Protein AF-A0A8B9YZM5-F1 (afdb_monomer_lite)

Radius of gyration: 25.09 Å; chains: 1; bounding box: 47×21×74 Å

Secondary structure (DSSP, 8-state):
-HHHHHHHHHHHHHHHHHHHHHHHHHHHHHHHHHHHHHHHHHHHHHHHHHHHHHHTGGGTHHHHHTT--TTT-------TTS-GGG-

pLDDT: mean 85.71, std 11.42, range [46.59, 97.75]

InterPro domains:
  IPR018154 TLV/ENV coat polyprotein [PTHR10424] (15-86)

Foldseek 3Di:
DVVVVVVVVVVVVVVVVVVVVVVVVVVVVVQVVVLVVLQVVLVVVVVVQVVQQVVCVVCNGVCSVVVHDPVRPPDDSDNSPDGPVVD

Structure (mmCIF, N/CA/C/O backbone):
data_AF-A0A8B9YZM5-F1
#
_entry.id   AF-A0A8B9YZM5-F1
#
loop_
_atom_site.group_PDB
_atom_site.id
_atom_site.type_symbol
_atom_site.label_atom_id
_atom_site.label_alt_id
_atom_site.label_comp_id
_atom_site.label_asym_id
_atom_site.label_entity_id
_atom_site.label_seq_id
_atom_site.pdbx_PDB_ins_code
_atom_site.Cartn_x
_atom_site.Cartn_y
_atom_site.Cartn_z
_atom_site.occupancy
_atom_site.B_iso_or_equiv
_atom_site.auth_seq_id
_atom_site.auth_comp_id
_atom_site.auth_asym_id
_atom_site.auth_atom_id
_atom_site.pdbx_PDB_model_num
ATOM 1 N N . ILE A 1 1 ? 21.659 -8.865 -48.683 1.00 69.00 1 ILE A N 1
ATOM 2 C CA . ILE A 1 1 ? 20.290 -9.201 -48.211 1.00 69.00 1 ILE A CA 1
ATOM 3 C C . ILE A 1 1 ? 20.331 -9.789 -46.797 1.00 69.00 1 ILE A C 1
ATOM 5 O O . ILE A 1 1 ? 19.798 -9.164 -45.895 1.00 69.00 1 ILE A O 1
ATOM 9 N N . TRP A 1 2 ? 21.044 -10.894 -46.555 1.00 74.44 2 TRP A N 1
ATOM 10 C CA . TRP A 1 2 ? 21.095 -11.544 -45.231 1.00 74.44 2 TRP A CA 1
ATOM 11 C C . TRP A 1 2 ? 21.708 -10.672 -44.107 1.00 74.44 2 TRP A C 1
ATOM 13 O O . TRP A 1 2 ? 21.095 -10.485 -43.063 1.00 74.44 2 TRP A O 1
ATOM 23 N N . ASN A 1 3 ? 22.848 -10.014 -44.362 1.00 80.88 3 ASN A N 1
ATOM 24 C CA . ASN A 1 3 ? 23.459 -9.054 -43.419 1.00 80.88 3 ASN A CA 1
ATOM 25 C C . ASN A 1 3 ? 22.592 -7.815 -43.135 1.00 80.88 3 ASN A C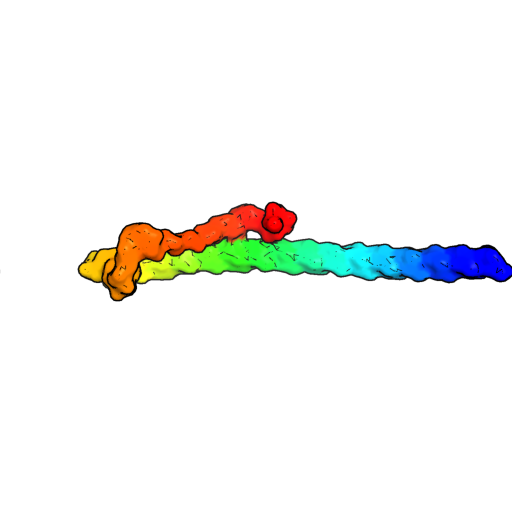 1
ATOM 27 O O . ASN A 1 3 ? 22.687 -7.221 -42.066 1.00 80.88 3 ASN A O 1
ATOM 31 N N . PHE A 1 4 ? 21.757 -7.413 -44.097 1.00 80.06 4 PHE A N 1
ATOM 32 C CA . PHE A 1 4 ? 20.824 -6.305 -43.906 1.00 80.06 4 PHE A CA 1
ATOM 33 C C . PHE A 1 4 ? 19.709 -6.720 -42.941 1.00 80.06 4 PHE A C 1
ATOM 35 O O . PHE A 1 4 ? 19.464 -6.022 -41.966 1.00 80.06 4 PHE A O 1
ATOM 42 N N . PHE A 1 5 ? 19.132 -7.907 -43.148 1.00 77.62 5 PHE A N 1
ATOM 43 C CA . PHE A 1 5 ? 18.104 -8.476 -42.278 1.00 77.62 5 PHE A CA 1
ATOM 44 C C . PHE A 1 5 ? 18.580 -8.633 -40.823 1.00 77.62 5 PHE A C 1
ATOM 46 O O . PHE A 1 5 ? 17.898 -8.191 -39.902 1.00 77.62 5 PHE A O 1
ATOM 53 N N . LEU A 1 6 ? 19.789 -9.164 -40.612 1.00 84.00 6 LEU A N 1
ATOM 54 C CA . LEU A 1 6 ? 20.400 -9.264 -39.278 1.00 84.00 6 LEU A CA 1
ATOM 55 C C . LEU A 1 6 ? 20.574 -7.912 -38.588 1.00 84.00 6 LEU A C 1
ATOM 57 O O . LEU A 1 6 ? 20.267 -7.781 -37.406 1.00 84.00 6 LEU A O 1
ATOM 61 N N . ARG A 1 7 ? 21.044 -6.898 -39.321 1.00 86.00 7 ARG A N 1
ATOM 62 C CA . ARG A 1 7 ? 21.258 -5.559 -38.763 1.00 86.00 7 ARG A CA 1
ATOM 63 C C . ARG A 1 7 ? 19.937 -4.903 -38.354 1.00 86.00 7 ARG A C 1
ATOM 65 O O . ARG A 1 7 ? 19.881 -4.269 -37.305 1.00 86.00 7 ARG A O 1
ATOM 72 N N . THR A 1 8 ? 18.878 -5.075 -39.144 1.00 87.00 8 THR A N 1
ATOM 73 C CA . THR A 1 8 ? 17.543 -4.565 -38.799 1.00 87.00 8 THR A CA 1
ATOM 74 C C . THR A 1 8 ? 16.979 -5.268 -37.565 1.00 87.00 8 THR A C 1
ATOM 76 O O . THR A 1 8 ? 16.458 -4.600 -36.677 1.00 87.00 8 THR A O 1
ATOM 79 N N . HIS A 1 9 ? 17.137 -6.590 -37.464 1.00 89.12 9 HIS A N 1
ATOM 80 C CA . HIS A 1 9 ? 16.727 -7.346 -36.278 1.00 89.12 9 HIS A CA 1
ATOM 81 C C . HIS A 1 9 ? 17.459 -6.893 -35.013 1.00 89.12 9 HIS A C 1
ATOM 83 O O . HIS A 1 9 ? 16.815 -6.667 -33.991 1.00 89.12 9 HIS A O 1
ATOM 89 N N . GLN A 1 10 ? 18.779 -6.710 -35.096 1.00 92.62 10 GLN A N 1
ATOM 90 C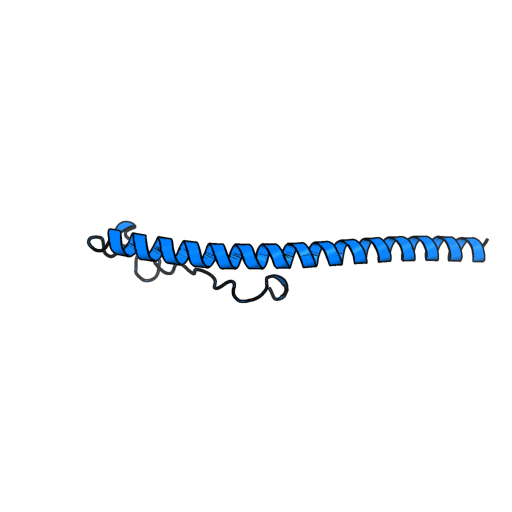 CA . GLN A 1 10 ? 19.580 -6.235 -33.970 1.00 92.62 10 GLN A CA 1
ATOM 91 C C . GLN A 1 10 ? 19.110 -4.855 -33.486 1.00 92.62 10 GLN A C 1
ATOM 93 O O . GLN A 1 10 ? 18.913 -4.659 -32.292 1.00 92.62 10 GLN A O 1
ATOM 98 N N . PHE A 1 11 ? 18.847 -3.927 -34.410 1.00 93.19 11 PHE A N 1
ATOM 99 C CA . PHE A 1 11 ? 18.376 -2.582 -34.070 1.00 93.19 11 PHE A CA 1
ATOM 100 C C . PHE A 1 11 ? 17.009 -2.592 -33.368 1.00 93.19 11 PHE A C 1
ATOM 102 O O . PHE A 1 11 ? 16.798 -1.876 -32.390 1.00 93.19 11 PHE A O 1
ATOM 109 N N . VAL A 1 12 ? 16.076 -3.422 -33.844 1.00 95.31 12 VAL A N 1
ATOM 110 C CA . VAL A 1 12 ? 14.750 -3.555 -33.219 1.00 95.31 12 VAL A CA 1
ATOM 111 C C . VAL A 1 12 ? 14.868 -4.140 -31.811 1.00 95.31 12 VAL A C 1
ATOM 113 O O . VAL A 1 12 ? 14.221 -3.637 -30.893 1.00 95.31 12 VAL A O 1
ATOM 116 N N . LEU A 1 13 ? 15.711 -5.160 -31.625 1.00 95.69 13 LEU A N 1
ATOM 117 C CA . LEU A 1 13 ? 15.943 -5.767 -30.314 1.00 95.69 13 LEU A CA 1
ATOM 118 C C . LEU A 1 13 ? 16.562 -4.770 -29.331 1.00 95.69 13 LEU A C 1
ATOM 120 O O . LEU A 1 13 ? 16.064 -4.642 -28.216 1.00 95.69 13 LEU A O 1
ATOM 124 N N . GLU A 1 14 ? 17.591 -4.029 -29.742 1.00 95.81 14 GLU A N 1
ATOM 125 C CA . GLU A 1 14 ? 18.225 -3.003 -28.902 1.00 95.81 14 GLU A CA 1
ATOM 126 C C . GLU A 1 14 ? 17.238 -1.915 -28.483 1.00 95.81 14 GLU A C 1
ATOM 128 O O . GLU A 1 14 ? 17.184 -1.545 -27.309 1.00 95.81 14 GLU A O 1
ATOM 133 N N . ASN A 1 15 ? 16.399 -1.456 -29.414 1.00 96.19 15 ASN A N 1
ATOM 134 C CA . ASN A 1 15 ? 15.388 -0.454 -29.108 1.00 96.19 15 ASN A CA 1
ATOM 135 C C . ASN A 1 15 ? 14.352 -0.982 -28.102 1.00 96.19 15 ASN A C 1
ATOM 137 O O . ASN A 1 15 ? 14.049 -0.302 -27.126 1.00 96.19 15 ASN A O 1
ATOM 141 N N . ILE A 1 16 ? 13.835 -2.201 -28.291 1.00 96.81 16 ILE A N 1
ATOM 142 C CA . ILE A 1 16 ? 12.857 -2.790 -27.361 1.00 96.81 16 ILE A CA 1
ATOM 143 C C . ILE A 1 16 ? 13.481 -3.023 -25.979 1.00 96.81 16 ILE A C 1
ATOM 145 O O . ILE A 1 16 ? 12.848 -2.705 -24.973 1.00 96.81 16 ILE A O 1
ATOM 149 N N . MET A 1 17 ? 14.721 -3.521 -25.912 1.00 96.94 17 MET A N 1
ATOM 150 C CA . MET A 1 17 ? 15.433 -3.701 -24.641 1.00 96.94 17 MET A CA 1
ATOM 151 C C . MET A 1 17 ? 15.603 -2.374 -23.901 1.00 96.94 17 MET A C 1
ATOM 153 O O . MET A 1 17 ? 15.362 -2.310 -22.697 1.00 96.94 17 MET A O 1
ATOM 157 N N . TRP A 1 18 ? 15.955 -1.299 -24.610 1.00 97.19 18 TRP A N 1
ATOM 158 C CA . TRP A 1 18 ? 16.079 0.024 -24.003 1.00 97.19 18 TRP A CA 1
ATOM 159 C C . TRP A 1 18 ? 14.745 0.520 -23.430 1.00 97.19 18 TRP A C 1
ATOM 161 O O . TRP A 1 18 ? 14.695 0.953 -22.278 1.00 97.19 18 TRP A O 1
ATOM 171 N N . GLN A 1 19 ? 13.651 0.389 -24.187 1.00 97.69 19 GLN A N 1
ATOM 172 C CA . GLN A 1 19 ? 12.316 0.774 -23.710 1.00 97.69 19 GLN A CA 1
ATOM 173 C C . GLN A 1 19 ? 11.901 -0.039 -22.477 1.00 97.69 19 GLN A C 1
ATOM 175 O O . GLN A 1 19 ? 11.364 0.516 -21.520 1.00 97.69 19 GLN A O 1
ATOM 180 N N . MET A 1 20 ? 12.188 -1.343 -22.472 1.00 97.31 20 MET A N 1
ATOM 181 C CA . MET A 1 20 ? 11.892 -2.224 -21.342 1.00 97.31 20 MET A CA 1
ATOM 182 C C . MET A 1 20 ? 12.698 -1.840 -20.094 1.00 97.31 20 MET A C 1
ATOM 184 O O . MET A 1 20 ? 12.135 -1.784 -19.002 1.00 97.31 20 MET A O 1
ATOM 188 N N . HIS A 1 21 ? 13.976 -1.487 -20.250 1.00 97.44 21 HIS A N 1
ATOM 189 C CA . HIS A 1 21 ? 14.798 -0.988 -19.147 1.00 97.44 21 HIS A CA 1
ATOM 190 C C . HIS A 1 21 ? 14.271 0.324 -18.565 1.00 97.44 21 HIS A C 1
ATOM 192 O O . HIS A 1 21 ? 14.182 0.460 -17.344 1.00 97.44 21 HIS A O 1
ATOM 198 N N . VAL A 1 22 ? 13.897 1.277 -19.421 1.00 97.75 22 VAL A N 1
ATOM 199 C CA . VAL A 1 22 ? 13.321 2.555 -18.982 1.00 97.75 22 VAL A CA 1
ATOM 200 C C . VAL A 1 22 ? 12.005 2.318 -18.246 1.00 97.75 22 VAL A C 1
ATOM 202 O O . VAL A 1 22 ? 11.828 2.823 -17.138 1.00 97.75 22 VAL A O 1
ATOM 205 N N . LEU A 1 23 ? 11.113 1.501 -18.811 1.00 97.38 23 LEU A N 1
ATOM 206 C CA . LEU A 1 23 ? 9.848 1.140 -18.174 1.00 97.38 23 LEU A CA 1
ATOM 207 C C . LEU A 1 23 ? 10.073 0.482 -16.809 1.00 97.38 23 LEU A C 1
ATOM 209 O O . LEU A 1 23 ? 9.426 0.867 -15.837 1.00 97.38 23 LEU A O 1
ATOM 213 N N . SER A 1 24 ? 10.998 -0.475 -16.718 1.00 96.44 24 SER A N 1
ATOM 214 C CA . SER A 1 24 ? 11.324 -1.156 -15.463 1.00 96.44 24 SER A CA 1
ATOM 215 C C . SER A 1 24 ? 11.836 -0.181 -14.403 1.00 96.44 24 SER A C 1
ATOM 217 O O . SER A 1 24 ? 11.452 -0.302 -13.244 1.00 96.44 24 SER A O 1
ATOM 219 N N . ASN A 1 25 ? 12.669 0.789 -14.787 1.00 96.69 25 ASN A N 1
ATOM 220 C CA . ASN A 1 25 ? 13.212 1.780 -13.860 1.00 96.69 25 ASN A CA 1
ATOM 221 C C . ASN A 1 25 ? 12.111 2.702 -13.308 1.00 96.69 25 ASN A C 1
ATOM 223 O O . ASN A 1 25 ? 11.995 2.867 -12.095 1.00 96.69 25 ASN A O 1
ATOM 227 N N . TRP A 1 26 ? 11.243 3.224 -14.182 1.00 96.56 26 TRP A N 1
ATOM 228 C CA . TRP A 1 26 ? 10.106 4.052 -13.764 1.00 96.56 26 TRP A CA 1
ATOM 229 C C . TRP A 1 26 ? 9.097 3.286 -12.914 1.00 96.56 26 TRP A C 1
ATOM 231 O O . TRP A 1 26 ? 8.565 3.830 -11.950 1.00 96.56 26 TRP A O 1
ATOM 241 N N . THR A 1 27 ? 8.850 2.023 -13.258 1.00 94.12 27 THR A N 1
ATOM 242 C CA . THR A 1 27 ? 7.936 1.153 -12.513 1.00 94.12 27 THR A CA 1
ATOM 243 C C . THR A 1 27 ? 8.458 0.909 -11.097 1.00 94.12 27 THR A C 1
ATOM 245 O O . THR A 1 27 ? 7.715 1.093 -10.138 1.00 94.12 27 THR A O 1
ATOM 248 N N . HIS A 1 28 ? 9.747 0.593 -10.951 1.00 92.50 28 HIS A N 1
ATOM 249 C CA . HIS A 1 28 ? 10.397 0.443 -9.646 1.00 92.50 28 HIS A CA 1
ATOM 250 C C . HIS A 1 28 ? 10.349 1.743 -8.828 1.00 92.50 28 HIS A C 1
ATOM 252 O O . HIS A 1 28 ? 10.044 1.727 -7.638 1.00 92.50 28 HIS A O 1
ATOM 258 N N . TYR A 1 29 ? 10.606 2.895 -9.455 1.00 92.69 29 TYR A N 1
ATOM 259 C CA . TYR A 1 29 ? 10.497 4.184 -8.768 1.00 92.69 29 TYR A CA 1
ATOM 260 C C . TYR A 1 29 ? 9.071 4.440 -8.250 1.00 92.69 29 TYR A C 1
ATOM 262 O O . TYR A 1 29 ? 8.881 4.786 -7.083 1.00 92.69 29 TYR A O 1
ATOM 270 N N . ALA A 1 30 ? 8.061 4.213 -9.093 1.00 93.44 30 ALA A N 1
ATOM 271 C CA . ALA A 1 30 ? 6.662 4.394 -8.718 1.00 93.44 30 ALA A CA 1
ATOM 272 C C . ALA A 1 30 ? 6.228 3.438 -7.594 1.00 93.44 30 ALA A C 1
ATOM 274 O O . ALA A 1 30 ? 5.509 3.855 -6.685 1.00 93.44 30 ALA A O 1
ATOM 275 N N . PHE A 1 31 ? 6.682 2.180 -7.615 1.00 91.50 31 PHE A N 1
ATOM 276 C CA . PHE A 1 31 ? 6.399 1.228 -6.539 1.00 91.50 31 PHE A CA 1
ATOM 277 C C . PHE A 1 31 ? 7.028 1.640 -5.204 1.00 91.50 31 PHE A C 1
ATOM 279 O O . PHE A 1 31 ? 6.366 1.516 -4.172 1.00 91.50 31 PHE A O 1
ATOM 286 N N . GLY A 1 32 ? 8.237 2.206 -5.210 1.00 89.00 32 GLY A N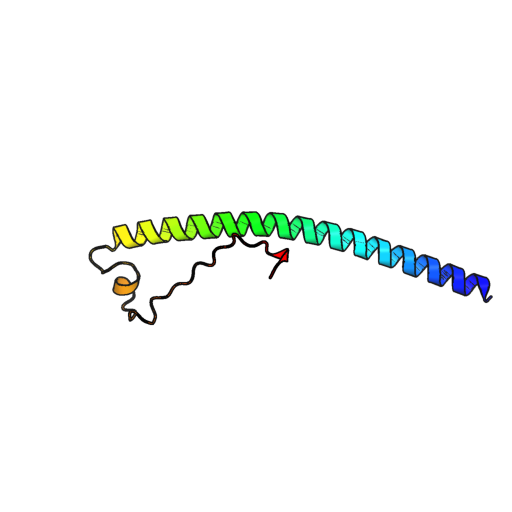 1
ATOM 287 C CA . GLY A 1 32 ? 8.858 2.764 -4.004 1.00 89.00 32 GLY A CA 1
ATOM 288 C C . GLY A 1 32 ? 8.050 3.912 -3.380 1.00 89.00 32 GLY A C 1
ATOM 289 O O . GLY A 1 32 ? 7.821 3.938 -2.164 1.00 89.00 32 GLY A O 1
ATOM 290 N N . GLU A 1 33 ? 7.550 4.832 -4.208 1.00 91.31 33 GLU A N 1
ATOM 291 C CA . GLU A 1 33 ? 6.693 5.937 -3.754 1.00 91.31 33 GLU A CA 1
ATOM 292 C C . GLU A 1 33 ? 5.346 5.433 -3.217 1.00 91.31 33 GLU A C 1
ATOM 294 O O . GLU A 1 33 ? 4.917 5.828 -2.128 1.00 91.31 33 GLU A O 1
ATOM 299 N N . LEU A 1 34 ? 4.698 4.509 -3.935 1.00 90.19 34 LEU A N 1
ATOM 300 C CA . LEU A 1 34 ? 3.449 3.886 -3.490 1.00 90.19 34 LEU A CA 1
ATOM 301 C C . LEU A 1 34 ? 3.627 3.164 -2.157 1.00 90.19 34 LEU A C 1
ATOM 303 O O . LEU A 1 34 ? 2.782 3.300 -1.275 1.00 90.19 34 LEU A O 1
ATOM 307 N N . ASN A 1 35 ? 4.737 2.450 -1.974 1.00 87.56 35 ASN A N 1
ATOM 308 C CA . ASN A 1 35 ? 5.023 1.753 -0.729 1.00 87.56 35 ASN A CA 1
ATOM 309 C C . ASN A 1 35 ? 5.059 2.721 0.461 1.00 87.56 35 ASN A C 1
ATOM 311 O O . ASN A 1 35 ? 4.424 2.489 1.491 1.00 87.56 35 ASN A O 1
ATOM 315 N N . THR A 1 36 ? 5.730 3.859 0.288 1.00 87.44 36 THR A N 1
ATOM 316 C CA . THR A 1 36 ? 5.799 4.905 1.315 1.00 87.44 36 THR A CA 1
ATOM 317 C C . THR A 1 36 ? 4.415 5.480 1.627 1.00 87.44 36 THR A C 1
ATOM 319 O O . THR A 1 36 ? 4.061 5.654 2.798 1.00 87.44 36 THR A O 1
ATOM 322 N N . GLN A 1 37 ? 3.598 5.732 0.601 1.00 89.50 37 GLN A N 1
ATOM 323 C CA . GLN A 1 37 ? 2.237 6.247 0.782 1.00 89.50 37 GLN A CA 1
ATOM 324 C C . GLN A 1 37 ? 1.333 5.249 1.509 1.00 89.50 37 GLN A C 1
ATOM 326 O O . GLN A 1 37 ? 0.626 5.638 2.440 1.00 89.50 37 GLN A O 1
ATOM 331 N N . VAL A 1 38 ? 1.377 3.965 1.143 1.00 88.50 38 VAL A N 1
ATOM 332 C CA . VAL A 1 38 ? 0.575 2.926 1.804 1.00 88.50 38 VAL A CA 1
ATOM 333 C C . VAL A 1 38 ? 1.003 2.773 3.267 1.00 88.50 38 VAL A C 1
ATOM 335 O O . VAL A 1 38 ? 0.141 2.701 4.139 1.00 88.50 38 VAL A O 1
ATOM 338 N N . GLN A 1 39 ? 2.302 2.825 3.579 1.00 87.31 39 GLN A N 1
ATOM 339 C CA . GLN A 1 39 ? 2.786 2.806 4.968 1.00 87.31 39 GLN A CA 1
ATOM 340 C C . GLN A 1 39 ? 2.236 3.968 5.801 1.00 87.31 39 GLN A C 1
ATOM 342 O O . GLN A 1 39 ? 1.758 3.773 6.926 1.00 87.31 39 GLN A O 1
ATOM 347 N N . GLN A 1 40 ? 2.277 5.183 5.253 1.00 88.81 40 GLN A N 1
ATOM 348 C CA . GLN A 1 40 ? 1.738 6.367 5.921 1.00 88.81 40 GLN A CA 1
ATOM 349 C C . GLN A 1 40 ? 0.216 6.279 6.089 1.00 88.81 40 GLN A C 1
ATOM 351 O O . GLN A 1 40 ? -0.297 6.576 7.172 1.00 88.81 40 GLN A O 1
ATOM 356 N N . ALA A 1 41 ? -0.495 5.813 5.061 1.00 89.88 41 ALA A N 1
ATOM 357 C CA . ALA A 1 41 ? -1.938 5.615 5.100 1.00 89.88 41 ALA A CA 1
ATOM 358 C C . ALA A 1 41 ? -2.337 4.561 6.143 1.00 89.88 41 ALA A C 1
ATOM 360 O O . ALA A 1 41 ? -3.192 4.845 6.979 1.00 89.88 41 ALA A O 1
ATOM 361 N N . SER A 1 42 ? -1.680 3.394 6.181 1.00 88.88 42 SER A N 1
ATOM 362 C CA . SER A 1 42 ? -1.931 2.356 7.194 1.00 88.88 42 SER A CA 1
ATOM 363 C C . SER A 1 42 ? -1.752 2.899 8.613 1.00 88.88 42 SER A C 1
ATOM 365 O O . SER A 1 42 ? -2.593 2.658 9.481 1.00 88.88 42 SER A O 1
ATOM 367 N N . LYS A 1 43 ? -0.704 3.699 8.852 1.00 88.25 43 LYS A N 1
ATOM 368 C CA . LYS A 1 43 ? -0.489 4.358 10.149 1.00 88.25 43 LYS A CA 1
ATOM 369 C C . LYS A 1 43 ? -1.613 5.342 10.487 1.00 88.25 43 LYS A C 1
ATOM 371 O O . LYS A 1 43 ? -2.093 5.346 11.619 1.00 88.25 43 LYS A O 1
ATOM 376 N N . MET A 1 44 ? -2.032 6.165 9.528 1.00 91.44 44 MET A N 1
ATOM 377 C CA . MET A 1 44 ? -3.120 7.126 9.721 1.00 91.44 44 MET A CA 1
ATOM 378 C C . MET A 1 44 ? -4.452 6.421 10.010 1.00 91.44 44 MET A C 1
ATOM 380 O O . MET A 1 44 ? -5.172 6.815 10.924 1.00 91.44 44 MET A O 1
ATOM 384 N N . ILE A 1 45 ? -4.755 5.343 9.284 1.00 90.69 45 ILE A N 1
ATOM 385 C CA . ILE A 1 45 ? -5.959 4.528 9.481 1.00 90.69 45 ILE A CA 1
ATOM 386 C C . ILE A 1 45 ? -5.966 3.916 10.886 1.00 90.69 45 ILE A C 1
ATOM 388 O O . ILE A 1 45 ? -6.982 4.009 11.573 1.00 90.69 45 ILE A O 1
ATOM 392 N N . LEU A 1 46 ? -4.839 3.361 11.348 1.00 89.12 46 LEU A N 1
ATOM 393 C CA . LEU A 1 46 ? -4.708 2.830 12.713 1.00 89.12 46 LEU A CA 1
ATOM 394 C C . LEU A 1 46 ? -4.975 3.901 13.774 1.00 89.12 46 LEU A C 1
ATOM 396 O O . LEU A 1 46 ? -5.706 3.654 14.733 1.00 89.12 46 LEU A O 1
ATOM 400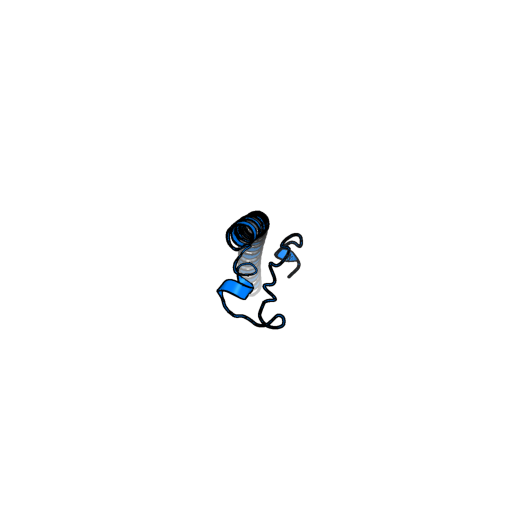 N N . GLN A 1 47 ? -4.413 5.098 13.596 1.00 91.44 47 GLN A N 1
ATOM 401 C CA . GLN A 1 47 ? -4.633 6.209 14.524 1.00 91.44 47 GLN A CA 1
ATOM 402 C C . GLN A 1 47 ? -6.097 6.654 14.542 1.00 91.44 47 GLN A C 1
ATOM 404 O O . GLN A 1 47 ? -6.679 6.794 15.617 1.00 91.44 47 GLN A O 1
ATOM 409 N N . ASN A 1 48 ? -6.709 6.818 13.367 1.00 92.56 48 ASN A N 1
ATOM 410 C CA . ASN A 1 48 ? -8.119 7.184 13.247 1.00 92.56 48 ASN A CA 1
ATOM 411 C C . ASN A 1 48 ? -9.025 6.128 13.884 1.00 92.56 48 ASN A C 1
ATOM 413 O O . ASN A 1 48 ? -9.991 6.473 14.562 1.00 92.56 48 ASN A O 1
ATOM 417 N N . ARG A 1 49 ? -8.696 4.845 13.703 1.00 89.81 49 ARG A N 1
ATOM 418 C CA . ARG A 1 49 ? -9.450 3.742 14.292 1.00 89.81 49 ARG A CA 1
ATOM 419 C C . ARG A 1 49 ? -9.400 3.772 15.816 1.00 89.81 49 ARG A C 1
ATOM 421 O O . ARG A 1 49 ? -10.447 3.708 16.447 1.00 89.81 49 ARG A O 1
ATOM 428 N N . LEU A 1 50 ? -8.210 3.928 16.392 1.00 89.81 50 LEU A N 1
ATOM 429 C CA . LEU A 1 50 ? -8.029 4.006 17.841 1.00 89.81 50 LEU A CA 1
ATOM 430 C C . LEU A 1 50 ? -8.754 5.219 18.439 1.00 89.81 50 LEU A C 1
ATOM 432 O O . LEU A 1 50 ? -9.417 5.090 19.464 1.00 89.81 50 LEU A O 1
ATOM 436 N N . ALA A 1 51 ? -8.682 6.377 17.779 1.00 94.31 51 ALA A N 1
ATOM 437 C CA . ALA A 1 51 ? -9.424 7.561 18.203 1.00 94.31 51 ALA A CA 1
ATOM 438 C C . ALA A 1 51 ? -10.943 7.329 18.151 1.00 94.31 51 ALA A C 1
ATOM 440 O O . ALA A 1 51 ? -11.659 7.710 19.073 1.00 94.31 51 ALA A O 1
ATOM 441 N N . LEU A 1 52 ? -11.439 6.671 17.102 1.00 92.56 52 LEU A N 1
ATOM 442 C CA . LEU A 1 52 ? -12.860 6.370 16.967 1.00 92.56 52 LEU A CA 1
ATOM 443 C C . LEU A 1 52 ? -13.335 5.343 18.006 1.00 92.56 52 LEU A C 1
ATOM 445 O O . LEU A 1 52 ? -14.397 5.531 18.591 1.00 92.56 52 LEU A O 1
ATOM 449 N N . ASP A 1 53 ? -12.538 4.313 18.298 1.00 91.06 53 ASP A N 1
ATOM 450 C CA . ASP A 1 53 ? -12.833 3.352 19.368 1.00 91.06 53 ASP A CA 1
ATOM 451 C C . ASP A 1 53 ? -12.837 4.030 20.752 1.00 91.06 53 ASP A C 1
ATOM 453 O O . ASP A 1 53 ? -13.675 3.702 21.589 1.00 91.06 53 ASP A O 1
ATOM 457 N N . MET A 1 54 ? -11.968 5.025 20.979 1.00 92.44 54 MET A N 1
ATOM 458 C CA . MET A 1 54 ? -11.997 5.854 22.194 1.00 92.44 54 MET A CA 1
ATOM 459 C C . MET A 1 54 ? -13.270 6.703 22.300 1.00 92.44 54 MET A C 1
ATOM 461 O O . MET A 1 54 ? -13.820 6.859 23.390 1.00 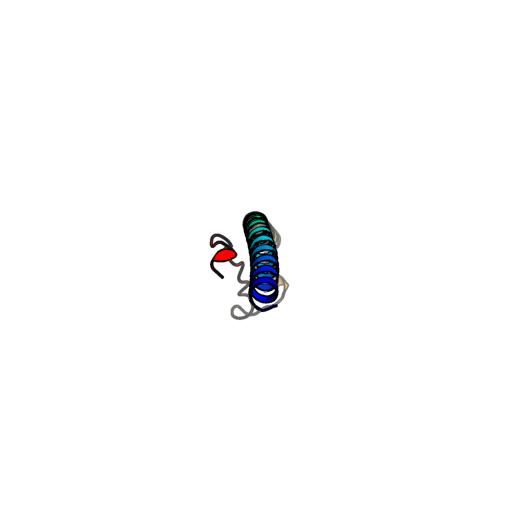92.44 54 MET A O 1
ATOM 465 N N . LEU A 1 55 ? -13.746 7.264 21.186 1.00 94.62 55 LEU A N 1
ATOM 466 C CA . LEU A 1 55 ? -14.996 8.028 21.163 1.00 94.62 55 LEU A CA 1
ATOM 467 C C . LEU A 1 55 ? -16.217 7.128 21.392 1.00 94.62 55 LEU A C 1
ATOM 469 O O . LEU A 1 55 ? -17.163 7.554 22.050 1.00 94.62 55 LEU A O 1
ATOM 473 N N . LEU A 1 56 ? -16.164 5.891 20.895 1.00 93.62 56 LEU A N 1
ATOM 474 C CA . LEU A 1 56 ? -17.241 4.902 20.964 1.00 93.62 56 LEU A CA 1
ATOM 475 C C . LEU A 1 56 ? -17.099 3.928 22.143 1.00 93.62 56 LEU A C 1
ATOM 477 O O . LEU A 1 56 ? -17.605 2.808 22.103 1.00 93.62 56 LEU A O 1
ATOM 481 N N . LEU A 1 57 ? -16.399 4.317 23.214 1.00 91.50 57 LEU A N 1
ATOM 482 C CA . LEU A 1 57 ? -16.174 3.433 24.365 1.00 91.50 57 LEU A CA 1
ATOM 483 C C . LEU A 1 57 ? -17.478 2.921 24.995 1.00 91.50 57 LEU A C 1
ATOM 485 O O . LEU A 1 57 ? -17.493 1.825 25.553 1.00 91.50 57 LEU A O 1
ATOM 489 N N . LYS A 1 58 ? -18.567 3.696 24.918 1.00 91.62 58 LYS A N 1
ATOM 490 C CA . LYS A 1 58 ? -19.874 3.300 25.464 1.00 91.62 58 LYS A CA 1
ATOM 491 C C . LYS A 1 58 ? -20.582 2.272 24.589 1.00 91.62 58 LYS A C 1
ATOM 493 O O . LYS A 1 58 ? -21.326 1.446 25.103 1.00 91.62 58 LYS A O 1
ATOM 498 N N . GLU A 1 59 ? -20.325 2.317 23.293 1.00 92.00 59 GLU A N 1
ATOM 499 C CA . GLU A 1 59 ? -20.873 1.440 22.268 1.00 92.00 59 GLU A CA 1
ATOM 500 C C . GLU A 1 59 ? -19.981 0.212 22.030 1.00 92.00 59 GLU A C 1
ATOM 502 O O . GLU A 1 59 ? -20.154 -0.480 21.035 1.00 92.00 59 GLU A O 1
ATOM 507 N N . HIS A 1 60 ? -19.035 -0.080 22.934 1.00 85.44 60 HIS A N 1
ATOM 508 C CA . HIS A 1 60 ? -18.037 -1.149 22.787 1.00 85.44 60 HIS A CA 1
ATOM 509 C C . HIS A 1 60 ? -17.135 -0.976 21.547 1.00 85.44 60 HIS A C 1
ATOM 511 O O . HIS A 1 60 ? -16.766 -1.941 20.873 1.00 85.44 60 HIS A O 1
ATOM 517 N N . GLY A 1 61 ? -16.763 0.270 21.249 1.00 87.12 61 GLY A N 1
ATOM 518 C CA . GLY A 1 61 ? -15.970 0.636 20.080 1.00 87.12 61 GLY A CA 1
ATOM 519 C C . GLY A 1 61 ? -16.783 0.584 18.787 1.00 87.12 61 GLY A C 1
ATOM 520 O O . GLY A 1 61 ? -18.006 0.440 18.778 1.00 87.12 61 GLY A O 1
ATOM 521 N N . VAL A 1 62 ? -16.103 0.677 17.649 1.00 88.62 62 VAL A N 1
ATOM 522 C CA . VAL A 1 62 ? -16.782 0.657 16.342 1.00 88.62 62 VAL A CA 1
ATOM 523 C C . VAL A 1 62 ? -17.462 -0.688 16.070 1.00 88.62 62 VAL A C 1
ATOM 525 O O . VAL A 1 62 ? -18.469 -0.724 15.373 1.00 88.62 62 VAL A O 1
ATOM 528 N N . CYS A 1 63 ? -16.942 -1.800 16.595 1.00 88.44 63 CYS A N 1
ATOM 529 C CA . CYS A 1 63 ? -17.549 -3.109 16.343 1.00 88.44 63 CYS A CA 1
ATOM 530 C C . CYS A 1 63 ? -18.886 -3.288 17.060 1.00 88.44 63 CYS A C 1
ATOM 532 O O . CYS A 1 63 ? -19.827 -3.783 16.443 1.00 88.44 63 CYS A O 1
ATOM 534 N N . GLY A 1 64 ? -19.005 -2.817 18.305 1.00 87.31 64 GLY A N 1
ATOM 535 C CA . GLY A 1 64 ? -20.295 -2.805 18.988 1.00 87.31 64 GLY A CA 1
ATOM 536 C C . GLY A 1 64 ? -21.258 -1.773 18.396 1.00 87.31 64 GLY A C 1
ATOM 537 O O . GLY A 1 64 ? -22.434 -2.082 18.219 1.00 87.31 64 GLY A O 1
ATOM 538 N N . MET A 1 65 ? -20.761 -0.611 17.951 1.00 89.69 65 MET A N 1
ATOM 539 C CA . MET A 1 65 ? -21.564 0.378 17.214 1.00 89.69 65 MET A CA 1
ATOM 540 C C . MET A 1 65 ? -22.154 -0.185 15.909 1.00 89.69 65 MET A C 1
ATOM 542 O O . MET A 1 65 ? -23.281 0.144 15.542 1.00 89.69 65 MET A O 1
ATOM 546 N N . LEU A 1 66 ? -21.407 -1.039 15.203 1.00 89.06 66 LEU A N 1
ATOM 547 C CA . LEU A 1 66 ? -21.862 -1.710 13.979 1.00 89.06 66 LEU A CA 1
ATOM 548 C C . LEU A 1 66 ? -22.633 -3.013 14.244 1.00 89.06 66 LEU A C 1
ATOM 550 O O . LEU A 1 66 ? -23.090 -3.641 13.291 1.00 89.06 66 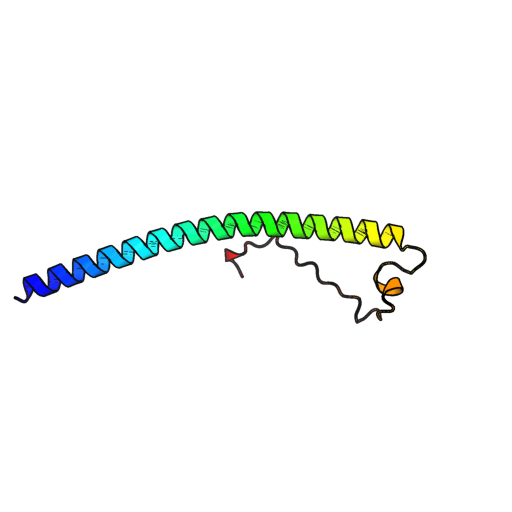LEU A O 1
ATOM 554 N N . ASN A 1 67 ? -22.796 -3.407 15.511 1.00 89.69 67 ASN A N 1
ATOM 555 C CA . ASN A 1 67 ? -23.428 -4.659 15.927 1.00 89.69 67 ASN A CA 1
ATOM 556 C C . ASN A 1 67 ? -22.812 -5.904 15.248 1.00 89.69 67 ASN A C 1
ATOM 558 O O . ASN A 1 67 ? -23.524 -6.834 14.868 1.00 89.69 67 ASN A O 1
ATOM 562 N N . LEU A 1 68 ? -21.489 -5.887 15.055 1.00 87.75 68 LEU A N 1
ATOM 563 C CA . LEU A 1 68 ? -20.724 -6.999 14.490 1.00 87.75 68 LEU A CA 1
ATOM 564 C C . LEU A 1 68 ? -20.374 -7.999 15.590 1.00 87.75 68 LEU A C 1
ATOM 566 O O . LEU A 1 68 ? -20.030 -7.608 16.707 1.00 87.75 68 LEU A O 1
ATOM 570 N N . THR A 1 69 ? -20.411 -9.291 15.268 1.00 83.75 69 THR A N 1
ATOM 571 C CA . THR A 1 69 ? -19.893 -10.321 16.179 1.00 83.75 69 THR A CA 1
ATOM 572 C C . THR A 1 69 ? -18.361 -10.269 16.263 1.00 83.75 69 THR A C 1
ATOM 574 O O . THR A 1 69 ? -17.696 -9.771 15.351 1.00 83.75 69 THR A O 1
ATOM 577 N N . ASP A 1 70 ? -17.764 -10.823 17.327 1.00 76.50 70 ASP A N 1
ATOM 578 C CA . ASP A 1 70 ? -16.296 -10.852 17.498 1.00 76.50 70 ASP A CA 1
ATOM 579 C C . ASP A 1 70 ? -15.561 -11.511 16.314 1.00 76.50 70 ASP A C 1
ATOM 581 O O . ASP A 1 70 ? -14.434 -11.137 15.993 1.00 76.50 70 ASP A O 1
ATOM 585 N N . GLY A 1 71 ? -16.208 -12.458 15.623 1.00 77.88 71 GLY A N 1
ATOM 586 C CA . GLY A 1 71 ? -15.669 -13.089 14.414 1.00 77.88 71 GLY A CA 1
ATOM 587 C C . GLY A 1 71 ? -15.706 -12.195 13.168 1.00 77.88 71 GLY A C 1
ATOM 588 O O . GLY A 1 71 ? -14.872 -12.352 12.281 1.00 77.88 71 GLY A O 1
ATOM 589 N N . GLU A 1 72 ? -16.635 -11.240 13.105 1.00 81.00 72 GLU A N 1
ATOM 590 C CA . GLU A 1 72 ? -16.811 -10.305 11.982 1.00 81.00 72 GLU A CA 1
ATOM 591 C C . GLU A 1 72 ? -16.050 -8.985 12.188 1.00 81.00 72 GLU A C 1
ATOM 593 O O . GLU A 1 72 ? -15.754 -8.273 11.231 1.00 81.00 72 GLU A O 1
ATOM 598 N N . CYS A 1 73 ? -15.686 -8.666 13.432 1.00 85.50 73 CYS A N 1
ATOM 599 C CA . CYS A 1 73 ? -14.948 -7.458 13.813 1.00 85.50 73 CYS A CA 1
ATOM 600 C C . CYS A 1 73 ? -13.456 -7.475 13.399 1.00 85.50 73 CYS A C 1
ATOM 602 O O . CYS A 1 73 ? -12.721 -6.515 13.647 1.00 85.50 73 CYS A O 1
ATOM 604 N N . CYS A 1 74 ? -12.971 -8.537 12.751 1.00 80.62 74 CYS A N 1
ATOM 605 C CA . CYS A 1 74 ? -11.570 -8.657 12.350 1.00 80.62 74 CYS A CA 1
ATOM 606 C C . CYS A 1 74 ? -11.238 -7.754 11.145 1.00 80.62 74 CYS A C 1
ATOM 608 O O . CYS A 1 74 ? -11.206 -8.188 9.996 1.00 80.62 74 CYS A O 1
ATOM 610 N N . ILE A 1 75 ? -10.980 -6.471 11.408 1.00 72.38 75 ILE A N 1
ATOM 611 C CA . ILE A 1 75 ? -10.504 -5.524 10.396 1.00 72.38 75 ILE A CA 1
ATOM 612 C C . ILE A 1 75 ? -8.984 -5.655 10.303 1.00 72.38 75 ILE A C 1
ATOM 614 O O . ILE A 1 75 ? -8.240 -5.166 11.156 1.00 72.38 75 ILE A O 1
ATOM 618 N N . THR A 1 76 ? -8.507 -6.313 9.251 1.00 70.62 76 THR A N 1
ATOM 619 C CA . THR A 1 76 ? -7.077 -6.435 8.971 1.00 70.62 76 THR A CA 1
ATOM 620 C C . THR A 1 76 ? -6.550 -5.138 8.373 1.00 70.62 76 THR A C 1
ATOM 622 O O . THR A 1 76 ? -6.707 -4.873 7.181 1.00 70.62 76 THR A O 1
ATOM 625 N N . ILE A 1 77 ? -5.887 -4.322 9.190 1.00 72.12 77 ILE A N 1
ATOM 626 C CA . ILE A 1 77 ? -5.057 -3.237 8.667 1.00 72.12 77 ILE A CA 1
ATOM 627 C C . ILE A 1 77 ? -3.708 -3.852 8.319 1.00 72.12 77 ILE A C 1
ATOM 629 O O . ILE A 1 77 ? -2.902 -4.153 9.200 1.00 72.12 77 ILE A O 1
ATOM 633 N N . HIS A 1 78 ? -3.494 -4.094 7.027 1.00 66.75 78 HIS A N 1
ATOM 634 C CA . HIS A 1 78 ? -2.246 -4.664 6.542 1.00 66.75 78 HIS A CA 1
ATOM 635 C C . HIS A 1 78 ? -1.074 -3.755 6.933 1.00 66.75 78 HIS A C 1
ATOM 637 O O . HIS A 1 78 ? -1.055 -2.554 6.635 1.00 66.75 78 HIS A O 1
ATOM 643 N N . ASN A 1 79 ? -0.096 -4.341 7.625 1.00 64.12 79 ASN A N 1
ATOM 644 C CA . ASN A 1 79 ? 1.161 -3.672 7.901 1.00 64.12 79 ASN A CA 1
ATOM 645 C C . ASN A 1 79 ? 1.951 -3.608 6.594 1.00 64.12 79 ASN A C 1
ATOM 647 O O . ASN A 1 79 ? 2.552 -4.593 6.180 1.00 64.12 79 ASN A O 1
ATOM 651 N N . ALA A 1 80 ? 1.939 -2.447 5.947 1.00 63.91 80 ALA A N 1
ATOM 652 C CA . ALA A 1 80 ? 2.655 -2.213 4.698 1.00 63.91 80 ALA A CA 1
ATOM 653 C C . ALA A 1 80 ? 4.176 -2.063 4.893 1.00 63.91 80 ALA A C 1
ATOM 655 O O . ALA A 1 80 ? 4.855 -1.455 4.074 1.00 63.91 80 ALA A O 1
ATOM 656 N N . SER A 1 81 ? 4.736 -2.573 5.997 1.00 60.22 81 SER A N 1
ATOM 657 C CA . SER A 1 81 ? 6.179 -2.556 6.249 1.00 60.22 81 SER A CA 1
ATOM 658 C C . SER A 1 81 ? 6.980 -3.345 5.209 1.00 60.22 81 SER A C 1
ATOM 660 O O . SER A 1 81 ? 8.169 -3.083 5.060 1.00 60.22 81 SER A O 1
ATOM 662 N N . THR A 1 82 ? 6.353 -4.297 4.514 1.00 61.16 82 THR A N 1
ATOM 663 C CA . THR A 1 82 ? 6.940 -5.038 3.388 1.00 61.16 82 THR A CA 1
ATOM 664 C C . THR A 1 82 ? 6.792 -4.231 2.106 1.00 61.16 82 THR A C 1
ATOM 666 O O . THR A 1 82 ? 5.724 -3.664 1.868 1.00 61.16 82 THR A O 1
ATOM 669 N N . SER A 1 83 ? 7.846 -4.163 1.292 1.00 59.44 83 SER A N 1
ATOM 670 C CA . SER A 1 83 ? 7.798 -3.425 0.032 1.00 59.44 83 SER A CA 1
ATOM 671 C C . SER A 1 83 ? 6.740 -4.025 -0.897 1.00 59.44 83 SER A C 1
ATOM 673 O O . SER A 1 83 ? 6.563 -5.239 -0.961 1.00 59.44 83 SER A O 1
ATOM 675 N N . ILE A 1 84 ? 6.043 -3.175 -1.655 1.00 62.91 84 ILE A N 1
ATOM 676 C CA . ILE A 1 84 ? 5.118 -3.625 -2.714 1.00 62.91 84 ILE A CA 1
ATOM 677 C C . ILE A 1 84 ? 5.856 -4.473 -3.771 1.00 62.91 84 ILE A C 1
ATOM 679 O O . ILE A 1 84 ? 5.246 -5.271 -4.465 1.00 62.91 84 ILE A O 1
ATOM 683 N N . GLU A 1 85 ? 7.179 -4.339 -3.857 1.00 59.09 85 GLU A N 1
ATOM 684 C CA . GLU A 1 85 ? 8.045 -5.128 -4.738 1.00 59.09 85 GLU A CA 1
ATOM 685 C C . GLU A 1 85 ? 8.178 -6.605 -4.315 1.00 59.09 85 GLU A C 1
ATOM 687 O O . GLU A 1 85 ? 8.588 -7.428 -5.130 1.00 59.09 85 GLU A O 1
ATOM 692 N N . GLU A 1 86 ? 7.831 -6.953 -3.070 1.00 54.34 86 GLU A N 1
ATOM 693 C CA . GLU A 1 86 ? 7.901 -8.317 -2.518 1.00 54.34 86 GLU A CA 1
ATOM 694 C C . GLU A 1 86 ? 6.545 -9.058 -2.508 1.00 54.34 86 GLU A C 1
ATOM 696 O O . GLU A 1 86 ? 6.484 -10.198 -2.039 1.00 54.34 86 GLU A O 1
ATOM 701 N N . ALA A 1 87 ? 5.468 -8.433 -3.005 1.00 46.59 87 ALA A N 1
ATOM 702 C CA . ALA A 1 87 ? 4.102 -8.979 -3.033 1.00 46.59 87 ALA A CA 1
ATOM 703 C C . ALA A 1 87 ? 3.710 -9.529 -4.414 1.00 46.59 87 ALA A C 1
ATOM 705 O O . ALA A 1 87 ? 3.050 -10.595 -4.444 1.00 46.59 87 ALA A O 1
#

Organism: NCBI:txid224669

Sequence (87 aa):
IWNFFLRTHQFVLENIMWQMHVLSNWTHYAFGELNTQVQQASKMILQNRLALDMLLLKEHGVCGMLNLTDGECCITIHNASTSIEEA